Protein AF-A0A3N4KVC5-F1 (afdb_monomer_lite)

Sequence (143 aa):
MSNYPNRYSQHFRQPSASTSASGSPALVARINEKKQELENLMALRDLSAGLAKQMEELEGKLATLTDGTEAVAAVLSNWHNVLRAIAMASSKIPQPKEEAEEDNPFAPKPKQEKQEEHDGLRRDENGVLMPQTLVRIPVLPQK

pLDDT: mean 75.19, std 19.87, range [37.75, 97.44]

Radius of gyration: 45.1 Å; chains: 1; bounding box: 93×38×112 Å

Secondary structure (DSSP, 8-state):
------------------------HHHHHHHHHHHHHHHHHHHHHHHHHHHHHHHHHHHHHHHHHHHHHHHHHHHHHHHHHHHHHHHHHHTT-PPP--------TTS---------------B-TTSPBPPP-----PPPPP-

Organism: NCBI:txid1392247

Foldseek 3Di:
DDDDPDPPDDPDPDDDDDDDDDPDVVVVVVVVVVVVVVVVVVVVVVVVVVVVVVVVVVVVVVVVVVVVVVVVVVVVVVVVVVVVVVVVVVVPPDDPPPPPDDPDPPDDDPDPDPPPPPPVFDADPVRHGDDDPDDDDDDDDDD

InterPro domains:
  IPR013963 DASH complex subunit Dad2 [PF08654] (29-139)
  IPR013963 DASH complex subunit Dad2 [PTHR28036] (23-139)

Structure (mmCIF, N/CA/C/O backbone):
data_AF-A0A3N4KVC5-F1
#
_entry.id   AF-A0A3N4KVC5-F1
#
loop_
_atom_site.group_PDB
_atom_site.id
_atom_site.type_symbol
_atom_site.label_atom_id
_atom_site.label_alt_id
_atom_site.label_comp_id
_atom_site.label_asym_id
_atom_site.label_entity_id
_atom_site.label_seq_id
_atom_site.pdbx_PDB_ins_code
_atom_site.Cartn_x
_atom_site.Cartn_y
_atom_site.Cartn_z
_atom_site.occupancy
_atom_site.B_iso_or_equiv
_atom_site.auth_seq_id
_atom_site.auth_comp_id
_atom_site.auth_asym_id
_atom_site.auth_atom_id
_atom_site.pdbx_PDB_model_num
ATOM 1 N N . MET A 1 1 ? -5.505 -22.088 46.335 1.00 37.75 1 MET A N 1
ATOM 2 C CA . MET A 1 1 ? -6.443 -22.623 45.324 1.00 37.75 1 MET A CA 1
ATOM 3 C C . MET A 1 1 ? -7.579 -21.622 45.204 1.00 37.75 1 MET A C 1
ATOM 5 O O . MET A 1 1 ? -8.391 -21.526 46.114 1.00 37.75 1 MET A O 1
ATOM 9 N N . SER A 1 2 ? -7.530 -20.770 44.180 1.00 45.28 2 SER A N 1
ATOM 10 C CA . SER A 1 2 ? -8.444 -19.635 44.018 1.00 45.28 2 SER A CA 1
ATOM 11 C C . SER A 1 2 ? -9.797 -20.118 43.507 1.00 45.28 2 SER A C 1
ATOM 13 O O . SER A 1 2 ? -9.886 -20.707 42.433 1.00 45.28 2 SER A O 1
ATOM 15 N N . ASN A 1 3 ? -10.837 -19.889 44.302 1.00 45.50 3 ASN A N 1
ATOM 16 C CA . ASN A 1 3 ? -12.197 -20.318 44.016 1.00 45.50 3 ASN A CA 1
ATOM 17 C C . ASN A 1 3 ? -12.940 -19.167 43.319 1.00 45.50 3 ASN A C 1
ATOM 19 O O . ASN A 1 3 ? -13.341 -18.205 43.972 1.00 45.50 3 ASN A O 1
ATOM 23 N N . TYR A 1 4 ? -13.092 -19.238 41.996 1.00 43.22 4 TYR A N 1
ATOM 24 C CA . TYR A 1 4 ? -13.910 -18.286 41.242 1.00 43.22 4 TYR A CA 1
ATOM 25 C C . TYR A 1 4 ? -15.394 -18.650 41.411 1.00 43.22 4 TYR A C 1
ATOM 27 O O . TYR A 1 4 ? -15.778 -19.770 41.064 1.00 43.22 4 TYR A O 1
ATOM 35 N N . PRO A 1 5 ? -16.262 -17.755 41.919 1.00 61.50 5 PRO A N 1
ATOM 36 C CA . PRO A 1 5 ? -17.689 -18.023 41.930 1.00 61.50 5 PRO A CA 1
ATOM 37 C C . PRO A 1 5 ? -18.239 -17.901 40.505 1.00 61.50 5 PRO A C 1
ATOM 39 O O . PRO A 1 5 ? -18.345 -16.814 39.939 1.00 61.50 5 PRO A O 1
ATOM 42 N N . ASN A 1 6 ? -18.598 -19.050 39.940 1.00 53.97 6 ASN A N 1
ATOM 43 C CA . ASN A 1 6 ? -19.319 -19.194 38.684 1.00 53.97 6 ASN A CA 1
ATOM 44 C C . ASN A 1 6 ? -20.712 -18.544 38.810 1.00 53.97 6 ASN A C 1
ATOM 46 O O . ASN A 1 6 ? -21.651 -19.162 39.311 1.00 53.97 6 ASN A O 1
ATOM 50 N N . ARG A 1 7 ? -20.858 -17.274 38.408 1.00 58.50 7 ARG A N 1
ATOM 51 C CA . ARG A 1 7 ? -22.163 -16.595 38.339 1.00 58.50 7 ARG A CA 1
ATOM 52 C C . ARG A 1 7 ? -22.797 -16.823 36.970 1.00 58.50 7 ARG A C 1
ATOM 54 O O . ARG A 1 7 ? -22.874 -15.913 36.149 1.00 58.50 7 ARG A O 1
ATOM 61 N N . TYR A 1 8 ? -23.302 -18.032 36.752 1.00 49.25 8 TYR A N 1
ATOM 62 C CA . TYR A 1 8 ? -24.351 -18.224 35.756 1.00 49.25 8 TYR A CA 1
ATOM 63 C C . TYR A 1 8 ? -25.588 -17.441 36.214 1.00 49.25 8 TYR A C 1
ATOM 65 O O . TYR A 1 8 ? -26.193 -17.736 37.245 1.00 49.25 8 TYR A O 1
ATOM 73 N N . SER A 1 9 ? -25.910 -16.390 35.464 1.00 59.19 9 SER A N 1
ATOM 74 C CA . SER A 1 9 ? -27.071 -15.530 35.669 1.00 59.19 9 SER A CA 1
ATOM 75 C C . SER A 1 9 ? -28.351 -16.307 35.355 1.00 59.19 9 SER A C 1
ATOM 77 O O . SER A 1 9 ? -28.807 -16.350 34.213 1.00 59.19 9 SER A O 1
ATOM 79 N N . GLN A 1 10 ? -28.919 -16.951 36.376 1.00 48.72 10 GLN A N 1
ATOM 80 C CA . GLN A 1 10 ? -30.284 -17.460 36.335 1.00 48.72 10 GLN A CA 1
ATOM 81 C C . GLN A 1 10 ? -31.237 -16.310 36.660 1.00 48.72 10 GLN A C 1
ATOM 83 O O . GLN A 1 10 ? -31.357 -15.842 37.792 1.00 48.72 10 GLN A O 1
ATOM 88 N N . HIS A 1 11 ? -31.884 -15.837 35.610 1.00 53.47 11 HIS A N 1
ATOM 89 C CA . HIS A 1 11 ? -32.951 -14.850 35.569 1.00 53.47 11 HIS A CA 1
ATOM 90 C C . HIS A 1 11 ? -34.200 -15.393 36.281 1.00 53.47 11 HIS A C 1
ATOM 92 O O . HIS A 1 11 ? -35.176 -15.795 35.655 1.00 53.47 11 HIS A O 1
ATOM 98 N N . PHE A 1 12 ? -34.189 -15.386 37.614 1.00 55.66 12 PHE A N 1
ATOM 99 C CA . PHE A 1 12 ? -35.413 -15.523 38.394 1.00 55.66 12 PHE A CA 1
ATOM 100 C C . PHE A 1 12 ? -36.114 -14.168 38.473 1.00 55.66 12 PHE A C 1
ATOM 102 O O . PHE A 1 12 ? -35.712 -13.253 39.191 1.00 55.66 12 PHE A O 1
ATOM 109 N N . ARG A 1 13 ? -37.186 -14.064 37.688 1.00 59.34 13 ARG A N 1
ATOM 110 C CA . ARG A 1 13 ? -38.219 -13.032 37.746 1.00 59.34 13 ARG A CA 1
ATOM 111 C C . ARG A 1 13 ? -38.805 -13.001 39.165 1.00 59.34 13 ARG A C 1
ATOM 113 O O . ARG A 1 13 ? -39.672 -13.806 39.489 1.00 59.34 13 ARG A O 1
ATOM 120 N N . GLN A 1 14 ? -38.308 -12.113 40.026 1.00 54.50 14 GLN A N 1
ATOM 121 C CA . GLN A 1 14 ? -38.912 -11.860 41.336 1.00 54.50 14 GLN A CA 1
ATOM 122 C C . GLN A 1 14 ? -40.227 -11.077 41.164 1.00 54.50 14 GLN A C 1
ATOM 124 O O . GLN A 1 14 ? -40.260 -10.127 40.376 1.00 54.50 14 GLN A O 1
ATOM 129 N N . PRO A 1 15 ? -41.311 -11.453 41.869 1.00 53.66 15 PRO A N 1
ATOM 130 C CA . PRO A 1 15 ? -42.559 -10.709 41.847 1.00 53.66 15 PRO A CA 1
ATOM 131 C C . PRO A 1 15 ? -42.423 -9.429 42.676 1.00 53.66 15 PRO A C 1
ATOM 133 O O . PRO A 1 15 ? -41.733 -9.389 43.694 1.00 53.66 15 PRO A O 1
ATOM 136 N N . SER A 1 16 ? -43.089 -8.382 42.202 1.00 61.00 16 SER A N 1
ATOM 137 C CA . SER A 1 16 ? -43.107 -7.034 42.756 1.00 61.00 16 SER A CA 1
ATOM 138 C C . SER A 1 16 ? -43.446 -7.015 44.250 1.00 61.00 16 SER A C 1
ATOM 140 O O . SER A 1 16 ? -44.603 -7.174 44.630 1.00 61.00 16 SER A O 1
ATOM 142 N N . ALA A 1 17 ? -42.445 -6.753 45.089 1.00 51.31 17 ALA A N 1
ATOM 143 C CA . ALA A 1 17 ? -42.648 -6.203 46.421 1.00 51.31 17 ALA A CA 1
ATOM 144 C C . ALA A 1 17 ? -42.342 -4.706 46.345 1.00 51.31 17 ALA A C 1
ATOM 146 O O . ALA A 1 17 ? -41.205 -4.282 46.148 1.00 51.31 17 ALA A O 1
ATOM 147 N N . SER A 1 18 ? -43.402 -3.913 46.442 1.00 56.72 18 SER A N 1
ATOM 148 C CA . SER A 1 18 ? -43.360 -2.473 46.628 1.00 56.72 18 SER A CA 1
ATOM 149 C C . SER A 1 18 ? -42.667 -2.138 47.950 1.00 56.72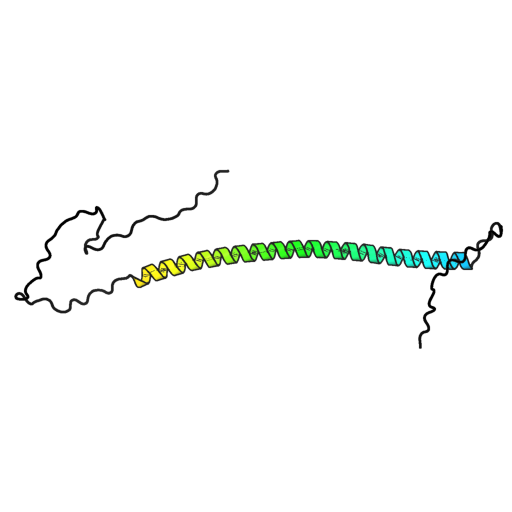 18 SER A C 1
ATOM 151 O O . SER A 1 18 ? -43.281 -2.216 49.013 1.00 56.72 18 SER A O 1
ATOM 153 N N . THR A 1 19 ? -41.404 -1.730 47.887 1.00 52.28 19 THR A N 1
ATOM 154 C CA . THR A 1 19 ? -40.737 -0.996 48.965 1.00 52.28 19 THR A CA 1
ATOM 155 C C . THR A 1 19 ? -40.136 0.277 48.394 1.00 52.28 19 THR A C 1
ATOM 157 O O . THR A 1 19 ? -39.104 0.305 47.728 1.00 52.28 19 THR A O 1
ATOM 160 N N . SER A 1 20 ? -40.860 1.358 48.646 1.00 47.12 20 SER A N 1
ATOM 161 C CA . SER A 1 20 ? -40.424 2.734 48.496 1.00 47.12 20 SER A CA 1
ATOM 162 C C . SER A 1 20 ? -39.118 2.985 49.255 1.00 47.12 20 SER A C 1
ATOM 164 O O . SER A 1 20 ? -39.057 2.820 50.469 1.00 47.12 20 SER A O 1
ATOM 166 N N . ALA A 1 21 ? -38.111 3.431 48.505 1.00 53.62 21 ALA A N 1
ATOM 167 C CA . ALA A 1 21 ? -37.087 4.390 48.912 1.00 53.62 21 ALA A CA 1
ATOM 168 C C . ALA A 1 21 ? -36.414 4.181 50.286 1.00 53.62 21 ALA A C 1
ATOM 170 O O . ALA A 1 21 ? -36.632 4.931 51.232 1.00 53.62 21 ALA A O 1
ATOM 171 N N . SER A 1 22 ? -35.448 3.268 50.341 1.00 51.78 22 SER A N 1
ATOM 172 C CA . SER A 1 22 ? -34.179 3.560 51.014 1.00 51.78 22 SER A CA 1
ATOM 173 C C . SER A 1 22 ? -33.071 2.852 50.231 1.00 51.78 22 SER A C 1
ATOM 175 O O . SER A 1 22 ? -33.157 1.656 49.942 1.00 51.78 22 SER A O 1
ATOM 177 N N . GLY A 1 23 ? -32.101 3.621 49.730 1.00 61.47 23 GLY A N 1
ATOM 178 C CA . GLY A 1 23 ? -31.054 3.112 48.846 1.00 61.47 23 GLY A CA 1
ATOM 179 C C . GLY A 1 23 ? -30.280 2.000 49.541 1.00 61.47 23 GLY A C 1
ATOM 180 O O . GLY A 1 23 ? -29.536 2.251 50.484 1.00 61.47 23 GLY A O 1
ATOM 181 N N . SER A 1 24 ? -30.476 0.758 49.102 1.00 71.56 24 SER A N 1
ATOM 182 C CA . SER A 1 24 ? -29.858 -0.393 49.749 1.00 71.56 24 SER A CA 1
ATOM 183 C C . SER A 1 24 ? -28.338 -0.313 49.536 1.00 71.56 24 SER A C 1
ATOM 185 O O . SER A 1 24 ? -27.907 -0.197 48.385 1.00 71.56 24 SER A O 1
ATOM 187 N N . PRO A 1 25 ? -27.497 -0.422 50.580 1.00 80.12 25 PRO A N 1
ATOM 188 C CA . PRO A 1 25 ? -26.036 -0.332 50.444 1.00 80.12 25 PRO A CA 1
ATOM 189 C C . PRO A 1 25 ? -25.464 -1.369 49.458 1.00 80.12 25 PRO A C 1
ATOM 191 O O . PRO A 1 25 ? -24.478 -1.110 48.773 1.00 80.12 25 PRO A O 1
ATOM 194 N N . ALA A 1 26 ? -26.144 -2.509 49.295 1.00 83.12 26 ALA A N 1
ATOM 195 C 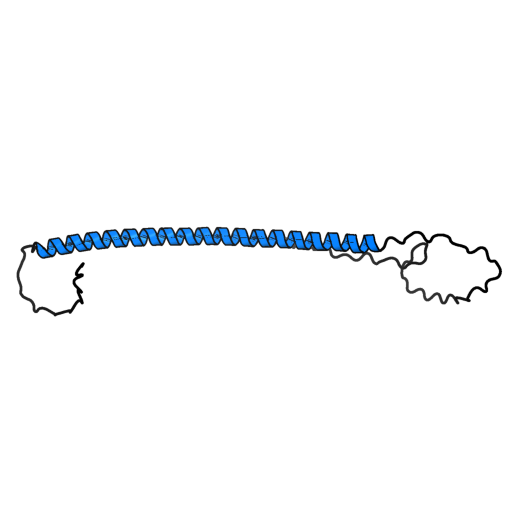CA . ALA A 1 26 ? -25.820 -3.521 48.290 1.00 83.12 26 ALA A CA 1
ATOM 196 C C . ALA A 1 26 ? -26.016 -3.045 46.834 1.00 83.12 26 ALA A C 1
ATOM 198 O O . ALA A 1 26 ? -25.272 -3.463 45.948 1.00 83.12 26 ALA A O 1
ATOM 199 N N . LEU A 1 27 ? -26.999 -2.178 46.564 1.00 85.62 27 LEU A N 1
ATOM 200 C CA . LEU A 1 27 ? -27.216 -1.604 45.231 1.00 85.62 27 LEU A CA 1
ATOM 201 C C . LEU A 1 27 ? -26.154 -0.548 44.914 1.00 85.62 27 LEU A C 1
ATOM 203 O O . LEU A 1 27 ? -25.645 -0.519 43.798 1.00 85.62 27 LEU A O 1
ATOM 207 N N . VAL A 1 28 ? -25.764 0.259 45.904 1.00 87.56 28 VAL A N 1
ATOM 208 C CA . VAL A 1 28 ? -24.681 1.246 45.764 1.00 87.56 28 VAL A CA 1
ATOM 209 C C . VAL A 1 28 ? -23.344 0.559 45.464 1.00 87.56 28 VAL A C 1
ATOM 211 O O . VAL A 1 28 ? -22.628 0.991 44.563 1.00 87.56 28 VAL A O 1
ATOM 214 N N . ALA A 1 29 ? -23.040 -0.554 46.140 1.00 85.94 29 ALA A N 1
ATOM 215 C CA . ALA A 1 29 ? -21.844 -1.349 45.858 1.00 85.94 29 ALA A CA 1
ATOM 216 C C . ALA A 1 29 ? -21.825 -1.885 44.413 1.00 85.94 29 ALA A C 1
ATOM 218 O O . ALA A 1 29 ? -20.824 -1.729 43.717 1.00 85.94 29 ALA A O 1
ATOM 219 N N . ARG A 1 30 ? -22.950 -2.433 43.928 1.00 89.38 30 ARG A N 1
ATOM 220 C CA . ARG A 1 30 ? -23.079 -2.901 42.533 1.00 89.38 30 ARG A CA 1
ATOM 221 C C . ARG A 1 30 ? -22.957 -1.766 41.519 1.00 89.38 30 ARG A C 1
ATOM 223 O O . ARG A 1 30 ? -22.373 -1.961 40.461 1.00 89.38 30 ARG A O 1
ATOM 230 N N . ILE A 1 31 ? -23.501 -0.585 41.818 1.00 90.19 31 ILE A N 1
ATOM 231 C CA . ILE A 1 31 ? -23.360 0.591 40.948 1.00 90.19 31 ILE A CA 1
ATOM 232 C C . ILE A 1 31 ? -21.886 0.993 40.833 1.00 90.19 31 ILE A C 1
ATOM 234 O O . ILE A 1 31 ? -21.427 1.278 39.731 1.00 90.19 31 ILE A O 1
ATOM 238 N N . ASN A 1 32 ? -21.141 1.000 41.939 1.00 89.69 32 ASN A N 1
ATOM 239 C CA . ASN A 1 32 ? -19.716 1.330 41.915 1.00 89.69 32 ASN A CA 1
ATOM 240 C C . ASN A 1 32 ? -18.897 0.285 41.143 1.00 89.69 32 ASN A C 1
ATOM 242 O O . ASN A 1 32 ? -18.075 0.664 40.315 1.00 89.69 32 ASN A O 1
ATOM 246 N N . GLU A 1 33 ? -19.182 -1.005 41.332 1.00 89.94 33 GLU A N 1
ATOM 247 C CA . GLU A 1 33 ? -18.570 -2.089 40.551 1.00 89.94 33 GLU A CA 1
ATOM 248 C C . GLU A 1 33 ? -18.838 -1.912 39.046 1.00 89.94 33 GLU A C 1
ATOM 250 O O . GLU A 1 33 ? -17.911 -1.933 38.240 1.00 89.94 33 GLU A O 1
ATOM 255 N N . LYS A 1 34 ? -20.088 -1.624 38.655 1.00 94.12 34 LYS A N 1
ATOM 256 C CA . LYS A 1 34 ? -20.445 -1.384 37.247 1.00 94.12 34 LYS A CA 1
ATOM 257 C C . LYS A 1 34 ? -19.824 -0.127 36.653 1.00 94.12 34 LYS A C 1
ATOM 259 O O . LYS A 1 34 ? -19.484 -0.137 35.475 1.00 94.12 34 LYS A O 1
ATOM 264 N N . LYS A 1 35 ? -19.642 0.937 37.435 1.00 92.94 35 LYS A N 1
ATOM 265 C CA . LYS A 1 35 ? -18.904 2.126 36.981 1.00 92.94 35 LYS A CA 1
ATOM 266 C C . LYS A 1 35 ? -17.445 1.794 36.685 1.00 92.94 35 LYS A C 1
ATOM 268 O O . LYS A 1 35 ? -16.936 2.221 35.656 1.00 92.94 35 LYS A O 1
ATOM 273 N N . GLN A 1 36 ? -16.814 0.997 37.542 1.00 93.62 36 GLN A N 1
ATOM 274 C CA . GLN A 1 36 ? -15.432 0.571 37.352 1.00 93.62 36 GLN A CA 1
ATOM 275 C C . GLN A 1 36 ? -15.281 -0.376 36.151 1.00 93.62 36 GLN A C 1
ATOM 277 O O . GLN A 1 36 ? -14.354 -0.234 35.360 1.00 93.62 36 GLN A O 1
ATOM 282 N N . GLU A 1 37 ? -16.218 -1.311 35.958 1.00 93.44 37 GLU A N 1
ATOM 283 C CA . GLU A 1 37 ? -16.263 -2.135 34.742 1.00 93.44 37 GLU A CA 1
ATOM 284 C C . GLU A 1 37 ? -16.399 -1.274 33.478 1.00 93.44 37 GLU A C 1
ATOM 286 O O . GLU A 1 37 ? -15.715 -1.521 32.488 1.00 93.44 37 GLU A O 1
ATOM 291 N N . LEU A 1 38 ? -17.264 -0.256 33.508 1.00 94.81 38 LEU A N 1
ATOM 292 C CA . LEU A 1 38 ? -17.485 0.636 32.372 1.00 94.81 38 LEU A CA 1
ATOM 293 C C . LEU A 1 38 ? -16.217 1.428 32.036 1.00 94.81 38 LEU A C 1
ATOM 295 O O . LEU A 1 38 ? -15.833 1.481 30.871 1.00 94.81 38 LEU A O 1
ATOM 299 N N . GLU A 1 39 ? -15.538 1.983 33.038 1.00 94.94 39 GLU A N 1
ATOM 300 C CA . GLU A 1 39 ? -14.261 2.680 32.854 1.00 94.94 39 GLU A CA 1
ATOM 301 C C . GLU A 1 39 ? -13.213 1.775 32.189 1.00 94.94 39 GLU A C 1
ATOM 303 O O . GLU A 1 39 ? -12.582 2.164 31.204 1.00 94.94 39 GLU A O 1
ATOM 308 N N . ASN A 1 40 ? -13.105 0.523 32.643 1.00 93.12 40 ASN A N 1
ATOM 309 C CA . ASN A 1 40 ? -12.213 -0.459 32.029 1.00 93.12 40 ASN A CA 1
ATOM 310 C C . ASN A 1 40 ? -12.590 -0.751 30.565 1.00 93.12 40 ASN A C 1
ATOM 312 O O . ASN A 1 40 ? -11.713 -0.874 29.709 1.00 93.12 40 ASN A O 1
ATOM 316 N N . LEU A 1 41 ? -13.888 -0.848 30.254 1.00 95.88 41 LEU A N 1
ATOM 317 C CA . LEU A 1 41 ? -14.365 -1.055 28.882 1.00 95.88 41 LEU A CA 1
ATOM 318 C C . LEU A 1 41 ? -14.096 0.157 27.984 1.00 95.88 41 LEU A C 1
ATOM 320 O O . LEU A 1 41 ? -13.748 -0.022 26.818 1.00 95.88 41 LEU A O 1
ATOM 324 N N . MET A 1 42 ? -14.215 1.377 28.510 1.00 95.19 42 MET A N 1
ATOM 325 C CA . MET A 1 42 ? -13.849 2.594 27.782 1.00 95.19 42 MET A CA 1
ATOM 326 C C . MET A 1 42 ? -12.355 2.610 27.460 1.00 95.19 42 MET A C 1
ATOM 328 O O . MET A 1 42 ? -11.994 2.807 26.303 1.00 95.19 42 MET A O 1
ATOM 332 N N . ALA A 1 43 ? -11.500 2.301 28.438 1.00 94.56 43 ALA A N 1
ATOM 333 C CA . ALA A 1 43 ? -10.058 2.210 28.223 1.00 94.56 43 ALA A CA 1
ATOM 334 C C . ALA A 1 43 ? -9.698 1.157 27.159 1.00 94.56 43 ALA A C 1
ATOM 336 O O . ALA A 1 43 ? -8.888 1.421 26.271 1.00 94.56 43 ALA A O 1
ATOM 337 N N . LEU A 1 44 ? -10.338 -0.017 27.195 1.00 95.25 44 LEU A N 1
ATOM 338 C CA . LEU A 1 44 ? -10.154 -1.056 26.176 1.00 95.25 44 LEU A CA 1
ATOM 339 C C . LEU A 1 44 ? -10.622 -0.607 24.790 1.00 95.25 44 LEU A C 1
ATOM 341 O O . LEU A 1 44 ? -9.951 -0.891 23.796 1.00 95.25 44 LEU A O 1
ATOM 345 N N . ARG A 1 45 ? -11.756 0.094 24.706 1.00 95.19 45 ARG A N 1
ATOM 346 C CA . ARG A 1 45 ? -12.276 0.641 23.449 1.00 95.19 45 ARG A CA 1
ATOM 347 C C . ARG A 1 45 ? -11.324 1.679 22.868 1.00 95.19 45 ARG A C 1
ATOM 349 O O . ARG A 1 45 ? -11.051 1.633 21.672 1.00 95.19 45 ARG A O 1
ATOM 356 N N . ASP A 1 46 ? -10.805 2.581 23.692 1.00 96.00 46 ASP A N 1
ATOM 357 C CA . ASP A 1 46 ? -9.887 3.627 23.246 1.00 96.00 46 ASP A CA 1
ATOM 358 C C . ASP A 1 46 ? -8.532 3.037 22.833 1.00 96.00 46 ASP A C 1
ATOM 360 O O . ASP A 1 46 ? -7.979 3.424 21.803 1.00 96.00 46 ASP A O 1
ATOM 364 N N . LEU A 1 47 ? -8.042 2.022 23.552 1.00 95.06 47 LEU A N 1
ATOM 365 C CA . LEU A 1 47 ? -6.844 1.275 23.163 1.00 95.06 47 LEU A CA 1
ATOM 366 C C . LEU A 1 47 ? -7.050 0.517 21.846 1.00 95.06 47 LEU A C 1
ATOM 368 O O . LEU A 1 47 ? -6.179 0.547 20.981 1.00 95.06 47 LEU A O 1
ATOM 372 N N . SER A 1 48 ? -8.214 -0.110 21.656 1.00 94.81 48 SER A N 1
ATOM 373 C CA . SER A 1 48 ? -8.562 -0.799 20.404 1.00 94.81 48 SER A CA 1
ATOM 374 C C . SER A 1 48 ? -8.670 0.180 19.232 1.00 94.81 48 SER A C 1
ATOM 376 O O . SER A 1 48 ? -8.216 -0.127 18.133 1.00 94.81 48 SER A O 1
ATOM 378 N N . ALA A 1 49 ? -9.211 1.381 19.464 1.00 95.25 49 ALA A N 1
ATOM 379 C CA . ALA A 1 49 ? -9.230 2.451 18.470 1.00 95.25 49 ALA A CA 1
ATOM 380 C C . ALA A 1 49 ? -7.809 2.942 18.133 1.00 95.25 49 ALA A C 1
ATOM 382 O O . ALA A 1 49 ? -7.492 3.164 16.964 1.00 95.25 49 ALA A O 1
ATOM 383 N N . GLY A 1 50 ? -6.935 3.057 19.137 1.00 95.25 50 GLY A N 1
ATOM 384 C CA . GLY A 1 50 ? -5.517 3.361 18.942 1.00 95.25 50 GLY A CA 1
ATOM 385 C C . GLY A 1 50 ? -4.799 2.298 18.108 1.00 95.25 50 GLY A C 1
ATOM 386 O O . GLY A 1 50 ? -4.092 2.637 17.162 1.00 95.25 50 GLY A O 1
ATOM 387 N N . LEU A 1 51 ? -5.035 1.018 18.401 1.00 95.19 51 LEU A N 1
ATOM 388 C CA . LEU A 1 51 ? -4.470 -0.101 17.647 1.00 95.19 51 LEU A CA 1
ATOM 389 C C . LEU A 1 51 ? -4.959 -0.119 16.195 1.00 95.19 51 LEU A C 1
ATOM 391 O O . LEU A 1 51 ? -4.155 -0.310 15.287 1.00 95.19 51 LEU A O 1
ATOM 395 N N . ALA A 1 52 ? -6.247 0.139 15.958 1.00 96.06 52 ALA A N 1
ATOM 396 C CA . ALA A 1 52 ? -6.786 0.242 14.603 1.00 96.06 52 ALA A CA 1
ATOM 397 C C . ALA A 1 52 ? -6.087 1.350 13.797 1.00 96.06 52 ALA A C 1
ATOM 399 O O . ALA A 1 52 ? -5.681 1.122 12.660 1.00 96.06 52 ALA A O 1
ATOM 400 N N . LYS A 1 53 ? -5.846 2.514 14.413 1.00 95.44 53 LYS A N 1
ATOM 401 C CA . LYS A 1 53 ? -5.088 3.606 13.785 1.00 95.44 53 LYS A CA 1
ATOM 402 C C . LYS A 1 53 ? -3.643 3.206 13.464 1.00 95.44 53 LYS A C 1
ATOM 404 O O . LYS A 1 53 ? -3.114 3.580 12.423 1.00 95.44 53 LYS A O 1
ATOM 409 N N . GLN A 1 54 ? -2.996 2.438 14.340 1.00 95.62 54 GLN A N 1
ATOM 410 C CA . GLN A 1 54 ? -1.651 1.920 14.075 1.00 95.62 54 GLN A CA 1
ATOM 411 C C . GLN A 1 54 ? -1.638 0.902 12.928 1.00 95.62 54 GLN A C 1
ATOM 413 O O . GLN A 1 54 ? -0.677 0.872 12.163 1.00 95.62 54 GLN A O 1
ATOM 418 N N . MET A 1 55 ? -2.688 0.088 12.784 1.00 96.06 55 MET A N 1
ATOM 419 C CA . MET A 1 55 ? -2.825 -0.825 11.646 1.00 96.06 55 MET A CA 1
ATOM 420 C C . MET A 1 55 ? -2.988 -0.068 10.323 1.00 96.06 55 MET A C 1
ATOM 422 O O . MET A 1 55 ? -2.336 -0.436 9.352 1.00 96.06 55 MET A O 1
ATOM 426 N N . GLU A 1 56 ? -3.762 1.018 10.301 1.00 94.56 56 GLU A N 1
ATOM 427 C CA . GLU A 1 56 ? -3.892 1.900 9.129 1.00 94.56 56 GLU A CA 1
ATOM 428 C C . GLU A 1 56 ? -2.550 2.566 8.764 1.00 94.56 56 GLU A C 1
ATOM 430 O O . GLU A 1 56 ? -2.144 2.601 7.603 1.00 94.56 56 GLU A O 1
ATOM 435 N N . GLU A 1 57 ? -1.791 3.037 9.759 1.00 95.69 57 GLU A N 1
ATOM 436 C CA . GLU A 1 57 ? -0.455 3.594 9.515 1.00 95.69 57 GLU A CA 1
ATOM 437 C C . GLU A 1 57 ? 0.522 2.537 8.967 1.00 95.69 57 GLU A C 1
ATOM 439 O O . GLU A 1 57 ? 1.333 2.825 8.081 1.00 95.69 57 GLU A O 1
ATOM 444 N N . LEU A 1 58 ? 0.459 1.305 9.482 1.00 95.12 58 LEU A N 1
ATOM 445 C CA . LEU A 1 58 ? 1.260 0.188 8.980 1.00 95.12 58 LEU A CA 1
ATOM 446 C C . LEU A 1 58 ? 0.883 -0.186 7.546 1.00 95.12 58 LEU A C 1
ATOM 448 O O . LEU A 1 58 ? 1.779 -0.464 6.753 1.00 95.12 58 LEU A O 1
ATOM 452 N N . GLU A 1 59 ? -0.400 -0.149 7.195 1.00 94.12 59 GLU A N 1
ATOM 453 C CA . GLU A 1 59 ? -0.869 -0.362 5.824 1.00 94.12 59 GLU A CA 1
ATOM 454 C C . GLU A 1 59 ? -0.245 0.657 4.862 1.00 94.12 59 GLU A C 1
ATOM 456 O O . GLU A 1 59 ? 0.349 0.267 3.858 1.00 94.12 59 GLU A O 1
ATOM 461 N N . GLY A 1 60 ? -0.263 1.949 5.209 1.00 93.75 60 GLY A N 1
ATOM 462 C CA . GLY A 1 60 ? 0.379 2.988 4.396 1.00 93.75 60 GLY A CA 1
ATOM 463 C C . GLY A 1 60 ? 1.888 2.768 4.219 1.00 93.75 60 GLY A C 1
ATOM 464 O O . GLY A 1 60 ? 2.438 2.949 3.127 1.00 93.75 60 GLY A O 1
ATOM 465 N N . LYS A 1 61 ? 2.575 2.317 5.275 1.00 94.62 61 LYS A N 1
ATOM 466 C CA . LYS A 1 61 ? 4.002 1.958 5.205 1.00 94.62 61 LYS A CA 1
ATOM 467 C C . LYS A 1 61 ? 4.250 0.738 4.316 1.00 94.62 61 LYS A C 1
ATOM 469 O O . LYS A 1 61 ? 5.224 0.736 3.566 1.00 94.62 61 LYS A O 1
A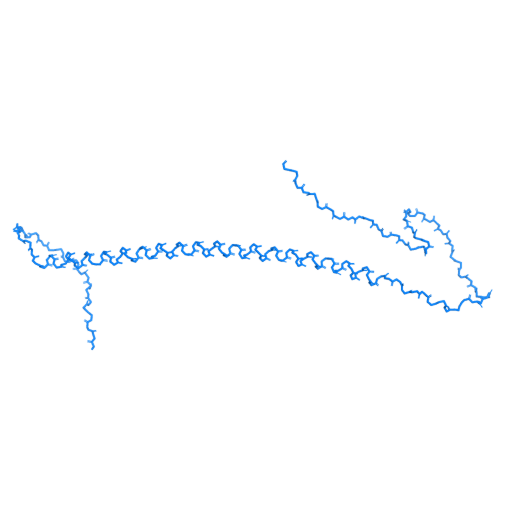TOM 474 N N . LEU A 1 62 ? 3.385 -0.275 4.367 1.00 94.94 62 LEU A N 1
ATOM 475 C CA . LEU A 1 62 ? 3.469 -1.452 3.498 1.00 94.94 62 LEU A CA 1
ATOM 476 C C . LEU A 1 62 ? 3.202 -1.096 2.034 1.00 94.94 62 LEU A C 1
ATOM 478 O O . LEU A 1 62 ? 3.927 -1.579 1.166 1.00 94.94 62 LEU A O 1
ATOM 482 N N . ALA A 1 63 ? 2.237 -0.218 1.757 1.00 94.31 63 ALA A N 1
ATOM 483 C CA . ALA A 1 63 ? 1.996 0.298 0.411 1.00 94.31 63 ALA A CA 1
ATOM 484 C C . ALA A 1 63 ? 3.247 1.002 -0.135 1.00 94.31 63 ALA A C 1
ATOM 486 O O . ALA A 1 63 ? 3.759 0.630 -1.185 1.00 94.31 63 ALA A O 1
ATOM 487 N N . THR A 1 64 ? 3.833 1.910 0.652 1.00 92.81 64 THR A N 1
ATOM 488 C CA . THR A 1 64 ? 5.049 2.646 0.259 1.00 92.81 64 THR A CA 1
ATOM 489 C C . THR A 1 64 ? 6.235 1.709 0.006 1.00 92.81 64 THR A C 1
ATOM 491 O O . THR A 1 64 ? 7.014 1.913 -0.925 1.00 92.81 64 THR A O 1
ATOM 494 N N . LEU A 1 65 ? 6.391 0.669 0.832 1.00 94.56 65 LEU A N 1
ATOM 495 C CA . LEU A 1 65 ? 7.428 -0.343 0.635 1.00 94.56 65 LEU A CA 1
ATOM 496 C C . LEU A 1 65 ? 7.196 -1.132 -0.659 1.00 94.56 65 LEU A C 1
ATOM 498 O O . LEU A 1 65 ? 8.145 -1.371 -1.402 1.00 94.56 65 LEU A O 1
ATOM 502 N N . THR A 1 66 ? 5.947 -1.507 -0.935 1.00 94.56 66 THR A N 1
ATOM 503 C CA . THR A 1 66 ? 5.570 -2.250 -2.143 1.00 94.56 66 THR A CA 1
ATOM 504 C C . THR A 1 66 ? 5.859 -1.425 -3.399 1.00 94.56 66 THR A C 1
ATOM 506 O O . THR A 1 66 ? 6.581 -1.901 -4.278 1.00 94.56 66 THR A O 1
ATOM 509 N N . ASP A 1 67 ? 5.437 -0.160 -3.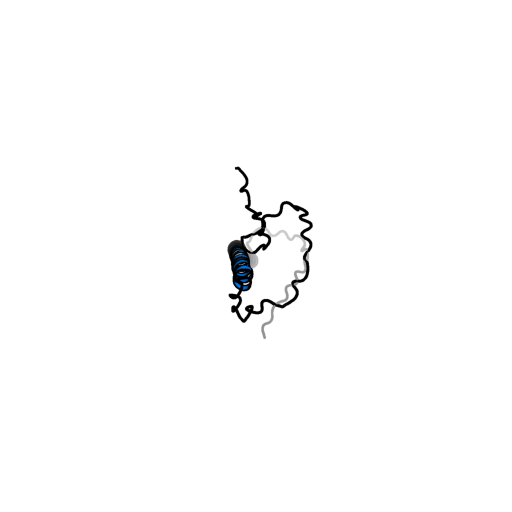431 1.00 93.50 67 ASP A N 1
ATOM 510 C CA . ASP A 1 67 ? 5.721 0.774 -4.530 1.00 93.50 67 ASP A CA 1
ATOM 511 C C . ASP A 1 67 ? 7.234 0.962 -4.737 1.00 93.50 67 ASP A C 1
ATOM 513 O O . ASP A 1 67 ? 7.744 0.952 -5.861 1.00 93.50 67 ASP A O 1
ATOM 517 N N . GLY A 1 68 ? 7.993 1.068 -3.640 1.00 93.06 68 GLY A N 1
ATOM 518 C CA . GLY A 1 68 ? 9.453 1.126 -3.685 1.00 93.06 68 GLY A CA 1
ATOM 519 C C . GLY A 1 68 ? 10.081 -0.131 -4.297 1.00 93.06 68 GLY A C 1
ATOM 520 O O . GLY A 1 68 ? 11.009 -0.026 -5.103 1.00 93.06 68 GLY A O 1
ATOM 521 N N . THR A 1 69 ? 9.571 -1.323 -3.968 1.00 93.25 69 THR A N 1
ATOM 522 C CA . THR A 1 69 ? 10.062 -2.576 -4.567 1.00 93.25 69 THR A CA 1
ATOM 523 C C . THR A 1 69 ? 9.729 -2.687 -6.055 1.00 93.25 69 THR A C 1
ATOM 525 O O . THR A 1 69 ? 10.568 -3.168 -6.819 1.00 93.25 69 THR A O 1
ATOM 528 N N . GLU A 1 70 ? 8.572 -2.185 -6.496 1.00 93.94 70 GLU A N 1
ATOM 529 C CA . GLU A 1 70 ? 8.218 -2.112 -7.918 1.00 93.94 70 GLU A CA 1
ATOM 530 C C . GLU A 1 70 ? 9.173 -1.186 -8.685 1.00 93.94 70 GLU A C 1
ATOM 532 O O . GLU A 1 70 ? 9.706 -1.570 -9.730 1.00 93.94 70 GLU A O 1
ATOM 537 N N . ALA A 1 71 ? 9.477 -0.007 -8.134 1.00 93.94 71 ALA A N 1
ATOM 538 C CA . ALA A 1 71 ? 10.432 0.920 -8.737 1.00 93.94 71 ALA A CA 1
ATOM 539 C C . ALA A 1 71 ? 11.827 0.287 -8.899 1.00 93.94 71 ALA A C 1
ATOM 541 O O . ALA A 1 71 ? 12.449 0.398 -9.959 1.00 93.94 71 ALA A O 1
ATOM 542 N N . VAL A 1 72 ? 12.310 -0.434 -7.881 1.00 95.00 72 VAL A N 1
ATOM 543 C CA . VAL A 1 72 ? 13.590 -1.159 -7.959 1.00 95.00 72 VAL A CA 1
ATOM 544 C C . VAL A 1 72 ? 13.534 -2.277 -9.003 1.00 95.00 72 VAL A C 1
ATOM 546 O O . VAL A 1 72 ? 14.480 -2.430 -9.779 1.00 95.00 72 VAL A O 1
ATOM 549 N N . ALA A 1 73 ? 12.434 -3.030 -9.083 1.00 95.19 73 ALA A N 1
ATOM 550 C CA . ALA A 1 73 ? 12.254 -4.064 -10.100 1.00 95.19 73 ALA A CA 1
ATOM 551 C C . ALA A 1 73 ? 12.275 -3.482 -11.527 1.00 95.19 73 ALA A C 1
ATOM 553 O O . ALA A 1 73 ? 12.904 -4.057 -12.420 1.00 95.19 73 ALA A O 1
ATOM 554 N N . ALA A 1 74 ? 11.661 -2.314 -11.739 1.00 94.00 74 ALA A N 1
ATOM 555 C CA . ALA A 1 74 ? 11.698 -1.604 -13.015 1.00 94.00 74 ALA A CA 1
ATOM 556 C C . ALA A 1 74 ? 13.127 -1.180 -13.395 1.00 94.00 74 ALA A C 1
ATOM 558 O O . ALA A 1 74 ? 13.550 -1.382 -14.538 1.00 94.00 74 ALA A O 1
ATOM 559 N N . VAL A 1 75 ? 13.901 -0.662 -12.434 1.00 96.75 75 VAL A N 1
ATOM 560 C CA . VAL A 1 75 ? 15.320 -0.333 -12.635 1.00 96.75 75 VAL A CA 1
ATOM 561 C C . VAL A 1 75 ? 16.113 -1.590 -12.993 1.00 96.75 75 VAL A C 1
ATOM 563 O O . VAL A 1 75 ? 16.789 -1.601 -14.017 1.00 96.75 75 VAL A O 1
ATOM 566 N N . LEU A 1 76 ? 15.995 -2.681 -12.230 1.00 96.44 76 LEU A N 1
ATOM 567 C CA . LEU A 1 76 ? 16.700 -3.935 -12.530 1.00 96.44 76 LEU A CA 1
ATOM 568 C C . LEU A 1 76 ? 16.352 -4.485 -13.921 1.00 96.44 76 LEU A C 1
ATOM 570 O O . LEU A 1 76 ? 17.245 -4.906 -14.655 1.00 96.44 76 LEU A O 1
ATOM 574 N N . SER A 1 77 ? 15.079 -4.425 -14.320 1.00 94.31 77 SER A N 1
ATOM 575 C CA . SER A 1 77 ? 14.634 -4.798 -15.668 1.00 94.31 77 SER A CA 1
ATOM 576 C C . SER A 1 77 ? 15.273 -3.918 -16.751 1.00 94.31 77 SER A C 1
ATOM 578 O O . SER A 1 77 ? 15.728 -4.418 -17.784 1.00 94.31 77 SER A O 1
ATOM 580 N N . ASN A 1 78 ? 15.381 -2.609 -16.503 1.00 94.75 78 ASN A N 1
ATOM 581 C CA . ASN A 1 78 ? 16.072 -1.689 -17.402 1.00 94.75 78 ASN A CA 1
ATOM 582 C C . ASN A 1 78 ? 17.565 -2.040 -17.544 1.00 94.75 78 ASN A C 1
ATOM 584 O O . ASN A 1 78 ? 18.037 -2.235 -18.665 1.00 94.75 78 ASN A O 1
ATOM 588 N N . TRP A 1 79 ? 18.283 -2.204 -16.430 1.00 97.44 79 TRP A N 1
ATOM 589 C CA . TRP A 1 79 ? 19.707 -2.557 -16.435 1.00 97.44 79 TRP A CA 1
ATOM 590 C C . TRP A 1 79 ? 19.971 -3.914 -17.088 1.00 97.44 79 TRP A C 1
ATOM 592 O O . TRP A 1 79 ? 20.934 -4.057 -17.839 1.00 97.44 79 TRP A O 1
ATOM 602 N N . HIS A 1 80 ? 19.090 -4.892 -16.881 1.00 96.38 80 HIS A N 1
ATOM 603 C CA . HIS A 1 80 ? 19.161 -6.188 -17.554 1.00 96.38 80 HIS A CA 1
ATOM 604 C C . HIS A 1 80 ? 19.097 -6.056 -19.082 1.00 96.38 80 HIS A C 1
ATOM 606 O O . HIS A 1 80 ? 19.863 -6.700 -19.802 1.00 96.38 80 HIS A O 1
ATOM 612 N N . ASN A 1 81 ? 18.224 -5.184 -19.597 1.00 93.88 81 ASN A N 1
ATOM 613 C CA . ASN A 1 81 ? 18.132 -4.914 -21.033 1.00 93.88 81 ASN A CA 1
ATOM 614 C C . ASN A 1 81 ? 19.387 -4.215 -21.572 1.00 93.88 81 ASN A C 1
ATOM 616 O O . ASN A 1 81 ? 19.881 -4.603 -22.632 1.00 93.88 81 ASN A O 1
ATOM 620 N N . VAL A 1 82 ? 19.926 -3.237 -20.836 1.00 95.75 82 VAL A N 1
ATOM 621 C CA . VAL A 1 82 ? 21.165 -2.529 -21.205 1.00 95.75 82 VAL A CA 1
ATOM 622 C C . VAL A 1 82 ? 22.348 -3.497 -21.257 1.00 95.75 82 VAL A C 1
ATOM 624 O O . VAL A 1 82 ? 23.037 -3.573 -22.274 1.00 95.75 82 VAL A O 1
ATOM 627 N N . LEU A 1 83 ? 22.555 -4.295 -20.206 1.00 96.00 83 LEU A N 1
ATOM 628 C CA . LEU A 1 83 ? 23.655 -5.259 -20.139 1.00 96.00 83 LEU A CA 1
ATOM 629 C C . LEU A 1 83 ? 23.542 -6.336 -21.223 1.00 96.00 83 LEU A C 1
ATOM 631 O O . LEU A 1 83 ? 24.542 -6.683 -21.849 1.00 96.00 83 LEU A O 1
ATOM 635 N N . ARG A 1 84 ? 22.329 -6.826 -21.512 1.00 92.31 84 ARG A N 1
ATOM 636 C CA . ARG A 1 84 ? 22.101 -7.765 -22.619 1.00 92.31 84 ARG A CA 1
ATOM 637 C C . ARG A 1 84 ? 22.442 -7.143 -23.974 1.00 92.31 84 ARG A C 1
ATOM 639 O O . ARG A 1 84 ? 23.078 -7.807 -24.790 1.00 92.31 84 ARG A O 1
ATOM 646 N N . ALA A 1 85 ? 22.029 -5.899 -24.221 1.00 90.31 85 ALA A N 1
ATOM 647 C CA . ALA A 1 85 ? 22.332 -5.200 -25.469 1.00 90.31 85 ALA A CA 1
ATOM 648 C C . ALA A 1 85 ? 23.848 -5.037 -25.659 1.00 90.31 85 ALA A C 1
ATOM 650 O O . ALA A 1 85 ? 24.367 -5.332 -26.735 1.00 90.31 85 ALA A O 1
ATOM 651 N N . ILE A 1 86 ? 24.565 -4.667 -24.593 1.00 90.19 86 ILE A N 1
ATOM 652 C CA . ILE A 1 86 ? 26.029 -4.572 -24.601 1.00 90.19 86 ILE A CA 1
ATOM 653 C C . ILE A 1 86 ? 26.660 -5.941 -24.867 1.00 90.19 86 ILE A C 1
ATOM 655 O O . ILE A 1 86 ? 27.541 -6.041 -25.713 1.00 90.19 86 ILE A O 1
ATOM 659 N N . ALA A 1 87 ? 26.201 -7.009 -24.210 1.00 89.56 87 ALA A N 1
ATOM 660 C CA . ALA A 1 87 ? 26.735 -8.354 -24.424 1.00 89.56 87 ALA A CA 1
ATOM 661 C C . ALA A 1 87 ? 26.524 -8.849 -25.869 1.00 89.56 87 ALA A C 1
ATOM 663 O O . ALA A 1 87 ? 27.433 -9.418 -26.479 1.00 89.56 87 ALA A O 1
ATOM 664 N N . MET A 1 88 ? 25.348 -8.596 -26.454 1.00 88.00 88 MET A N 1
ATOM 665 C CA . MET A 1 88 ? 25.058 -8.928 -27.855 1.00 88.00 88 MET A CA 1
ATOM 666 C C . MET A 1 88 ? 25.887 -8.103 -28.848 1.00 88.00 88 MET A C 1
ATOM 668 O O . MET A 1 88 ? 26.227 -8.615 -29.912 1.00 88.00 88 MET A O 1
ATOM 672 N N . ALA A 1 89 ? 26.227 -6.856 -28.513 1.00 84.12 89 ALA A N 1
ATOM 673 C CA . ALA A 1 89 ? 27.116 -6.026 -29.324 1.00 84.12 89 ALA A CA 1
ATOM 674 C C . ALA A 1 89 ? 28.591 -6.446 -29.178 1.00 84.12 89 ALA A C 1
ATOM 676 O O . ALA A 1 89 ? 29.301 -6.585 -30.169 1.00 84.12 89 ALA A O 1
ATOM 677 N N . SER A 1 90 ? 29.043 -6.709 -27.949 1.00 82.75 90 SER A N 1
ATOM 678 C CA . SER A 1 90 ? 30.431 -7.061 -27.627 1.00 82.75 90 SER A CA 1
ATOM 679 C C . SER A 1 90 ? 30.838 -8.434 -28.167 1.00 82.75 90 SER A C 1
ATOM 681 O O . SER A 1 90 ? 31.971 -8.598 -28.605 1.00 82.75 90 SER A O 1
ATOM 683 N N . SER A 1 91 ? 29.920 -9.403 -28.203 1.00 72.38 91 SER A N 1
ATOM 684 C CA . SER A 1 91 ? 30.168 -10.739 -28.775 1.00 72.38 91 SER A CA 1
ATOM 685 C C . SER A 1 91 ? 30.262 -10.762 -30.306 1.00 72.38 91 SER A C 1
ATOM 687 O O . SER A 1 91 ? 30.616 -11.789 -30.879 1.00 72.38 91 SER A O 1
ATOM 689 N N . LYS A 1 92 ? 29.948 -9.646 -30.976 1.00 63.19 92 LYS A N 1
ATOM 690 C CA . LYS A 1 92 ? 29.918 -9.519 -32.439 1.00 63.19 92 LYS A CA 1
ATOM 691 C C . LYS A 1 92 ? 31.032 -8.654 -33.014 1.00 63.19 92 LYS A C 1
ATOM 693 O O . LYS A 1 92 ? 30.984 -8.369 -34.204 1.00 63.19 92 LYS A O 1
ATOM 698 N N . ILE A 1 93 ? 32.026 -8.275 -32.208 1.00 60.25 93 ILE A N 1
ATOM 699 C CA . ILE A 1 93 ? 33.270 -7.682 -32.712 1.00 60.25 93 ILE A CA 1
ATOM 700 C C . ILE A 1 93 ? 33.979 -8.777 -33.526 1.00 60.25 93 ILE A C 1
ATOM 702 O O . ILE A 1 93 ? 34.422 -9.762 -32.929 1.00 60.25 93 ILE A O 1
ATOM 706 N N . PRO A 1 94 ? 34.055 -8.671 -34.867 1.00 57.56 94 PRO A N 1
ATOM 707 C CA . PRO A 1 94 ? 34.796 -9.636 -35.664 1.00 57.56 94 PRO A CA 1
ATOM 708 C C . PRO A 1 94 ? 36.255 -9.572 -35.219 1.00 57.56 94 PRO A C 1
ATOM 710 O O . PRO A 1 94 ? 36.848 -8.491 -35.210 1.00 57.56 94 PRO A O 1
ATOM 713 N N . GLN A 1 95 ? 36.831 -10.708 -34.820 1.00 59.50 95 GLN A N 1
ATOM 714 C CA . GLN A 1 95 ? 38.282 -10.765 -34.679 1.00 59.50 95 GLN A CA 1
ATOM 715 C C . GLN A 1 95 ? 38.892 -10.448 -36.050 1.00 59.50 95 GLN A C 1
ATOM 717 O O . GLN A 1 95 ? 38.353 -10.932 -37.054 1.00 59.50 95 GLN A O 1
ATOM 722 N N . PRO A 1 96 ? 39.954 -9.622 -36.119 1.00 51.84 96 PRO A N 1
ATOM 723 C CA . PRO A 1 96 ? 40.658 -9.393 -37.370 1.00 51.84 96 PRO A CA 1
ATOM 724 C C . PRO A 1 96 ? 40.971 -10.754 -37.987 1.00 51.84 96 PRO A C 1
ATOM 726 O O . PRO A 1 96 ? 41.506 -11.624 -37.297 1.00 51.84 96 PRO A O 1
ATOM 729 N N . LYS A 1 97 ? 40.584 -10.971 -39.249 1.00 51.38 97 LYS A N 1
ATOM 730 C CA . LYS A 1 97 ? 41.086 -12.125 -39.995 1.00 51.38 97 LYS A CA 1
ATOM 731 C C . LYS A 1 97 ? 42.603 -11.988 -39.972 1.00 51.38 97 LYS A C 1
ATOM 733 O O . LYS A 1 97 ? 43.123 -11.042 -40.554 1.00 51.38 97 LYS A O 1
ATOM 738 N N . GLU A 1 98 ? 43.285 -12.874 -39.255 1.00 44.16 98 GLU A N 1
ATOM 739 C CA . GLU A 1 98 ? 44.710 -13.073 -39.467 1.00 44.16 98 GLU A CA 1
ATOM 740 C C . GLU A 1 98 ? 44.868 -13.360 -40.960 1.00 44.16 98 GLU A C 1
ATOM 742 O O . GLU A 1 98 ? 44.280 -14.307 -41.489 1.00 44.16 98 GLU A O 1
ATOM 747 N N . GLU A 1 99 ? 45.561 -12.458 -41.651 1.00 47.62 99 GLU A N 1
ATOM 748 C CA . GLU A 1 99 ? 45.959 -12.595 -43.046 1.00 47.62 99 GLU A CA 1
ATOM 749 C C . GLU A 1 99 ? 46.969 -13.746 -43.135 1.00 47.62 99 GLU A C 1
ATOM 751 O O . GLU A 1 99 ? 48.176 -13.546 -43.239 1.00 47.62 99 GLU A O 1
ATOM 756 N N . ALA A 1 100 ? 46.480 -14.976 -43.016 1.00 44.72 100 ALA A N 1
ATOM 757 C CA . ALA A 1 100 ? 47.246 -16.176 -43.275 1.00 44.72 100 ALA A CA 1
ATOM 758 C C . ALA A 1 100 ? 46.982 -16.612 -44.721 1.00 44.72 100 ALA A C 1
ATOM 760 O O . ALA A 1 100 ? 45.974 -17.244 -45.025 1.00 44.72 100 ALA A O 1
ATOM 761 N N . GLU A 1 101 ? 47.935 -16.238 -45.575 1.00 50.59 101 GLU A N 1
ATOM 762 C CA . GLU A 1 101 ? 48.344 -16.950 -46.791 1.00 50.59 101 GLU A CA 1
ATOM 763 C C . GLU A 1 101 ? 47.315 -17.084 -47.929 1.00 50.59 101 GLU A C 1
ATOM 765 O O . GLU A 1 101 ? 46.738 -18.144 -48.152 1.00 50.59 101 GLU A O 1
ATOM 770 N N . GLU A 1 102 ? 47.212 -16.059 -48.780 1.00 46.69 102 GLU A N 1
ATOM 771 C CA . GLU A 1 102 ? 46.742 -16.237 -50.163 1.00 46.69 102 GLU A CA 1
ATOM 772 C C . GLU A 1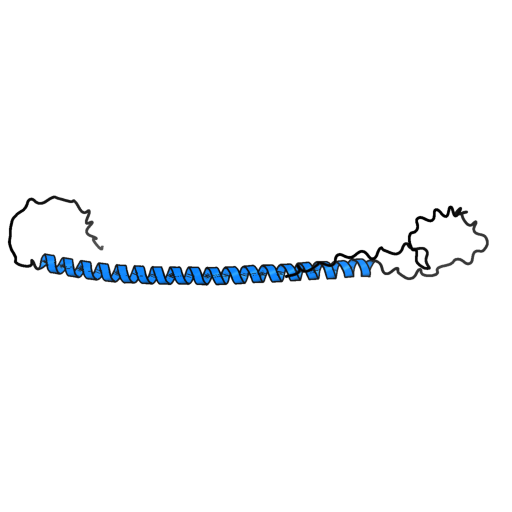 102 ? 47.654 -15.500 -51.155 1.00 46.69 102 GLU A C 1
ATOM 774 O O . GLU A 1 102 ? 47.274 -14.504 -51.761 1.00 46.69 102 GLU A O 1
ATOM 779 N N . ASP A 1 103 ? 48.868 -16.021 -51.354 1.00 46.56 103 ASP A N 1
ATOM 780 C CA . ASP A 1 103 ? 49.697 -15.694 -52.522 1.00 46.56 103 ASP A CA 1
ATOM 781 C C . ASP A 1 103 ? 49.947 -16.983 -53.322 1.00 46.56 103 ASP A C 1
ATOM 783 O O . ASP A 1 103 ? 51.041 -17.542 -53.371 1.00 46.56 103 ASP A O 1
ATOM 787 N N . ASN A 1 104 ? 48.866 -17.540 -53.879 1.00 52.75 104 ASN A N 1
ATOM 788 C CA . ASN A 1 104 ? 48.925 -18.722 -54.738 1.00 52.75 104 ASN A CA 1
ATOM 789 C C . ASN A 1 104 ? 48.135 -18.466 -56.038 1.00 52.75 104 ASN A C 1
ATOM 791 O O . ASN A 1 104 ? 46.929 -18.721 -56.104 1.00 52.75 104 ASN A O 1
ATOM 795 N N . PRO A 1 105 ? 48.782 -17.952 -57.102 1.00 53.69 105 PRO A N 1
ATOM 796 C CA . PRO A 1 105 ? 48.115 -17.479 -58.320 1.00 53.69 105 PRO A CA 1
ATOM 797 C C . PRO A 1 105 ? 47.530 -18.589 -59.217 1.00 53.69 105 PRO A C 1
ATOM 799 O O . PRO A 1 105 ? 47.089 -18.302 -60.329 1.00 53.69 105 PRO A O 1
ATOM 802 N N . PHE A 1 106 ? 47.508 -19.849 -58.764 1.00 50.38 106 PHE A N 1
ATOM 803 C CA . PHE A 1 106 ? 47.063 -20.999 -59.564 1.00 50.38 106 PHE A CA 1
ATOM 804 C C . PHE A 1 106 ? 45.907 -21.814 -58.954 1.00 50.38 106 PHE A C 1
ATOM 806 O O . PHE A 1 106 ? 45.539 -22.857 -59.496 1.00 50.38 106 PHE A O 1
ATOM 813 N N . ALA A 1 107 ? 45.288 -21.363 -57.859 1.00 47.91 107 ALA A N 1
ATOM 814 C CA . ALA A 1 107 ? 44.082 -22.017 -57.347 1.00 47.91 107 ALA A CA 1
ATOM 815 C C . ALA A 1 107 ? 42.858 -21.677 -58.232 1.00 47.91 107 ALA A C 1
ATOM 817 O O . ALA A 1 107 ? 42.623 -20.501 -58.532 1.00 47.91 107 ALA A O 1
ATOM 818 N N . PRO A 1 108 ? 42.050 -22.665 -58.668 1.00 44.88 108 PRO A N 1
ATOM 819 C CA . PRO A 1 108 ? 40.866 -22.397 -59.472 1.00 44.88 108 PRO A CA 1
ATOM 820 C C . PRO A 1 108 ? 39.824 -21.679 -58.609 1.00 44.88 108 PRO A C 1
ATOM 822 O O . PRO A 1 108 ? 39.266 -22.253 -57.676 1.00 44.88 108 PRO A O 1
ATOM 825 N N . LYS A 1 109 ? 39.550 -20.412 -58.930 1.00 47.56 109 LYS A N 1
ATOM 826 C CA . LYS A 1 109 ? 38.473 -19.639 -58.300 1.00 47.56 109 LYS A CA 1
ATOM 827 C C . LYS A 1 109 ? 37.131 -20.337 -58.574 1.00 47.56 109 LYS A C 1
ATOM 829 O O . LYS A 1 109 ? 36.810 -20.542 -59.751 1.00 47.56 109 LYS A O 1
ATOM 834 N N . PRO A 1 110 ? 36.317 -20.686 -57.559 1.00 41.50 110 PRO A N 1
ATOM 835 C CA . PRO A 1 110 ? 34.951 -21.115 -57.813 1.00 41.50 110 PRO A CA 1
ATOM 836 C C . PRO A 1 110 ? 34.194 -19.941 -58.444 1.00 41.50 110 PRO A C 1
ATOM 838 O O . PRO A 1 110 ? 34.176 -18.831 -57.910 1.00 41.50 110 PRO A O 1
ATOM 841 N N . LYS A 1 111 ? 33.601 -20.176 -59.619 1.00 43.44 111 LYS A N 1
ATOM 842 C CA . LYS A 1 111 ? 32.723 -19.221 -60.300 1.00 43.44 111 LYS A CA 1
ATOM 843 C C . LYS A 1 111 ? 31.495 -18.983 -59.421 1.00 43.44 111 LYS A C 1
ATOM 845 O O . LYS A 1 111 ? 30.563 -19.779 -59.438 1.00 43.44 111 LYS A O 1
ATOM 850 N N . GLN A 1 112 ? 31.493 -17.900 -58.653 1.00 44.41 112 GLN A N 1
ATOM 851 C CA . GLN A 1 112 ? 30.255 -17.326 -58.141 1.00 44.41 112 GLN A CA 1
ATOM 852 C C . GLN A 1 112 ? 29.665 -16.474 -59.262 1.00 44.41 112 GLN A C 1
ATOM 854 O O . GLN A 1 112 ? 30.100 -15.352 -59.519 1.00 44.41 112 GLN A O 1
ATOM 859 N N . GLU A 1 113 ? 28.713 -17.058 -59.985 1.00 40.41 113 GLU A N 1
ATOM 860 C CA . GLU A 1 113 ? 27.789 -16.320 -60.833 1.00 40.41 113 GLU A CA 1
ATOM 861 C C . GLU A 1 113 ? 27.066 -15.297 -59.949 1.00 40.41 113 GLU A C 1
ATOM 863 O O . GLU A 1 113 ? 26.244 -15.646 -59.104 1.00 40.41 113 GLU A O 1
ATOM 868 N N . LYS A 1 114 ? 27.414 -14.018 -60.107 1.00 44.09 114 LYS A N 1
ATOM 869 C CA . LYS A 1 114 ? 26.631 -12.909 -59.567 1.00 44.09 114 LYS A CA 1
ATOM 870 C C . LYS A 1 114 ? 25.300 -12.855 -60.318 1.00 44.09 114 LYS A C 1
ATOM 872 O O . LYS A 1 114 ? 25.177 -12.176 -61.332 1.00 44.09 114 LYS A O 1
ATOM 877 N N . GLN A 1 115 ? 24.302 -13.569 -59.812 1.00 40.09 115 GLN A N 1
ATOM 878 C CA . GLN A 1 115 ? 22.916 -13.143 -59.958 1.00 40.09 115 GLN A CA 1
ATOM 879 C C . GLN A 1 115 ? 22.705 -12.023 -58.937 1.00 40.09 115 GLN A C 1
ATOM 881 O O . GLN A 1 115 ? 22.524 -12.264 -57.746 1.00 40.09 115 GLN A O 1
ATOM 886 N N . GLU A 1 116 ? 22.823 -10.778 -59.393 1.00 47.81 116 GLU A N 1
ATOM 887 C CA . GLU A 1 116 ? 22.414 -9.609 -58.618 1.00 47.81 116 GLU A CA 1
ATOM 888 C C . GLU A 1 116 ? 20.878 -9.550 -58.604 1.00 47.81 116 GLU A C 1
ATOM 890 O O . GLU A 1 116 ? 20.256 -8.750 -59.298 1.00 47.81 116 GLU A O 1
ATOM 895 N N . GLU A 1 117 ? 20.244 -10.410 -57.802 1.00 47.19 117 GLU A N 1
ATOM 896 C CA . GLU A 1 117 ? 18.948 -10.066 -57.221 1.00 47.19 117 GLU A CA 1
ATOM 897 C C . GLU A 1 117 ? 19.213 -8.935 -56.221 1.00 47.19 117 GLU A C 1
ATOM 899 O O . GLU A 1 117 ? 19.683 -9.143 -55.101 1.00 47.19 117 GLU A O 1
ATOM 904 N N . HIS A 1 118 ? 18.998 -7.697 -56.667 1.00 47.59 118 HIS A N 1
ATOM 905 C CA . HIS A 1 118 ? 19.000 -6.528 -55.799 1.00 47.59 118 HIS A CA 1
ATOM 906 C C . HIS A 1 118 ? 17.766 -6.606 -54.887 1.00 47.59 118 HIS A C 1
ATOM 908 O O . HIS A 1 118 ? 16.712 -6.037 -55.171 1.00 47.59 118 HIS A O 1
ATOM 914 N N . ASP A 1 119 ? 17.919 -7.325 -53.775 1.00 62.31 119 ASP A N 1
ATOM 915 C CA . ASP A 1 119 ? 16.977 -7.390 -52.653 1.00 62.31 119 ASP A CA 1
ATOM 916 C C . ASP A 1 119 ? 16.746 -6.013 -51.988 1.00 62.31 119 ASP A C 1
ATOM 918 O O . ASP A 1 119 ? 15.815 -5.841 -51.203 1.00 62.31 119 ASP A O 1
ATOM 922 N N . GLY A 1 120 ? 17.551 -4.999 -52.333 1.00 63.56 120 GLY A N 1
ATOM 923 C CA . GLY A 1 120 ? 17.458 -3.641 -51.801 1.00 63.56 120 GLY A CA 1
ATOM 924 C C . GLY A 1 120 ? 18.005 -3.497 -50.382 1.00 63.56 120 GLY A C 1
ATOM 925 O O . GLY A 1 120 ? 17.824 -2.441 -49.769 1.00 63.56 120 GLY A O 1
ATOM 926 N N . LEU A 1 121 ? 18.681 -4.519 -49.843 1.00 67.50 121 LEU A N 1
ATOM 927 C CA . LEU A 1 121 ? 19.268 -4.450 -48.511 1.00 67.50 121 LEU A CA 1
ATOM 928 C C . LEU A 1 121 ? 20.648 -3.781 -48.556 1.00 67.50 121 LEU A C 1
ATOM 930 O O . LEU A 1 121 ? 21.533 -4.140 -49.332 1.00 67.50 121 LEU A O 1
ATOM 934 N N . ARG A 1 122 ? 20.849 -2.799 -47.670 1.00 72.19 122 ARG A N 1
ATOM 935 C CA . ARG A 1 122 ? 22.126 -2.087 -47.520 1.00 72.19 122 ARG A CA 1
ATOM 936 C C . ARG A 1 122 ? 23.198 -3.046 -46.997 1.00 72.19 122 ARG A C 1
ATOM 938 O O . ARG A 1 122 ? 22.984 -3.679 -45.968 1.00 72.19 122 ARG A O 1
ATOM 945 N N . ARG A 1 123 ? 24.344 -3.130 -47.678 1.00 75.88 123 ARG A N 1
ATOM 946 C CA . ARG A 1 123 ? 25.530 -3.902 -47.264 1.00 75.88 123 ARG A CA 1
ATOM 947 C C . ARG A 1 123 ? 26.696 -2.955 -46.970 1.00 75.88 123 ARG A C 1
ATOM 949 O O . ARG A 1 123 ? 26.755 -1.879 -47.563 1.00 75.88 123 ARG A O 1
ATOM 956 N N . ASP A 1 124 ? 27.568 -3.317 -46.036 1.00 75.38 124 ASP A N 1
ATOM 957 C CA . ASP A 1 124 ? 28.799 -2.577 -45.738 1.00 75.38 124 ASP A CA 1
ATOM 958 C C . ASP A 1 124 ? 29.902 -2.837 -46.784 1.00 75.38 124 ASP A C 1
ATOM 960 O O . ASP A 1 124 ? 29.714 -3.593 -47.741 1.00 75.38 124 ASP A O 1
ATOM 964 N N . GLU A 1 125 ? 31.060 -2.192 -46.619 1.00 73.56 125 GLU A N 1
ATOM 965 C CA . GLU A 1 125 ? 32.230 -2.338 -47.503 1.00 73.56 125 GLU A CA 1
ATOM 966 C C . GLU A 1 125 ? 32.781 -3.775 -47.576 1.00 73.56 125 GLU A C 1
ATOM 968 O O . GLU A 1 125 ? 33.424 -4.142 -48.558 1.00 73.56 125 GLU A O 1
ATOM 973 N N . ASN A 1 126 ? 32.446 -4.613 -46.590 1.00 76.12 126 ASN A N 1
ATOM 974 C CA . ASN A 1 126 ? 32.805 -6.028 -46.518 1.00 76.12 126 ASN A CA 1
ATOM 975 C C . ASN A 1 126 ? 31.701 -6.951 -47.073 1.00 76.12 126 ASN A C 1
ATOM 977 O O . ASN A 1 126 ? 31.813 -8.175 -46.988 1.00 76.12 126 ASN A O 1
ATOM 981 N N . GLY A 1 127 ? 30.626 -6.388 -47.638 1.00 73.00 127 GLY A N 1
ATOM 982 C CA . GLY A 1 127 ? 29.490 -7.128 -48.189 1.00 73.00 127 GLY A CA 1
ATOM 983 C C . GLY A 1 127 ? 28.513 -7.673 -47.139 1.00 73.00 127 GLY A C 1
ATOM 984 O O . GLY A 1 127 ? 27.601 -8.421 -47.496 1.00 73.00 127 GLY A O 1
ATOM 985 N N . VAL A 1 128 ? 28.664 -7.304 -45.865 1.00 78.38 128 VAL A N 1
ATOM 986 C CA . VAL A 1 128 ? 27.795 -7.736 -44.763 1.00 78.38 128 VAL A CA 1
ATOM 987 C C . VAL A 1 128 ? 26.525 -6.892 -44.747 1.00 78.38 128 VAL A C 1
ATOM 989 O O . VAL A 1 128 ? 26.571 -5.667 -44.829 1.00 78.38 128 VAL A O 1
ATOM 992 N N . LEU A 1 129 ? 25.364 -7.542 -44.631 1.00 78.00 129 LEU A N 1
ATOM 993 C CA . LEU A 1 129 ? 24.070 -6.864 -44.523 1.00 78.00 129 LEU A CA 1
ATOM 994 C C . LEU A 1 129 ? 24.034 -5.965 -43.279 1.00 78.00 129 LEU A C 1
ATOM 996 O O . LEU A 1 129 ? 24.223 -6.432 -42.154 1.00 78.00 129 LEU A O 1
ATOM 1000 N N . MET A 1 130 ? 23.757 -4.679 -43.484 1.00 75.88 130 MET A N 1
ATOM 1001 C CA . MET A 1 130 ? 23.619 -3.721 -42.397 1.00 75.88 130 MET A CA 1
ATOM 1002 C C . MET A 1 130 ? 22.352 -4.028 -41.591 1.00 75.88 130 MET A C 1
ATOM 1004 O O . MET A 1 130 ? 21.282 -4.241 -42.174 1.00 75.88 130 MET A O 1
ATOM 1008 N N . PRO A 1 131 ? 22.427 -4.015 -40.250 1.00 81.12 131 PRO A N 1
ATOM 1009 C CA . PRO A 1 131 ? 21.249 -4.194 -39.419 1.00 81.12 131 PRO A CA 1
ATOM 1010 C C . PRO A 1 131 ? 20.270 -3.025 -39.599 1.00 81.12 131 PRO A C 1
ATOM 1012 O O . PRO A 1 131 ? 20.657 -1.874 -39.808 1.00 81.12 131 PRO A O 1
ATOM 1015 N N . GLN A 1 132 ? 18.976 -3.321 -39.493 1.00 80.50 132 GLN A N 1
ATOM 1016 C CA . GLN A 1 132 ? 17.917 -2.319 -39.571 1.00 80.50 132 GLN A CA 1
ATOM 1017 C C . GLN A 1 132 ? 17.883 -1.459 -38.293 1.00 80.50 132 GLN A C 1
ATOM 1019 O O . GLN A 1 132 ? 18.079 -1.969 -37.193 1.00 80.50 132 GLN A O 1
ATOM 1024 N N . THR A 1 133 ? 17.607 -0.158 -38.420 1.00 86.00 133 THR A N 1
ATOM 1025 C CA . THR A 1 133 ? 17.699 0.826 -37.317 1.00 86.00 133 THR A CA 1
ATOM 1026 C C . THR A 1 133 ? 16.400 1.015 -36.524 1.00 86.00 133 THR A C 1
ATOM 1028 O O . THR A 1 133 ? 16.243 1.992 -35.793 1.00 86.00 133 THR A O 1
ATOM 1031 N N . LEU A 1 134 ? 15.440 0.099 -36.669 1.00 89.06 134 LEU A N 1
ATOM 1032 C CA . LEU A 1 134 ? 14.145 0.182 -35.996 1.00 89.06 134 LEU A CA 1
ATOM 1033 C C . LEU A 1 134 ? 14.306 -0.005 -34.482 1.00 89.06 134 LEU A C 1
ATOM 1035 O O . LEU A 1 134 ? 14.748 -1.053 -34.015 1.00 89.06 134 LEU A O 1
ATOM 1039 N N . VAL A 1 135 ? 13.884 1.001 -33.715 1.00 90.56 135 VAL A N 1
ATOM 1040 C CA . VAL A 1 135 ? 13.901 0.997 -32.246 1.00 90.56 135 VAL A CA 1
ATOM 1041 C C . VAL A 1 135 ? 12.536 1.396 -31.688 1.00 90.56 135 VAL A C 1
ATOM 1043 O O . VAL A 1 135 ? 11.790 2.149 -32.312 1.00 90.56 135 VAL A O 1
ATOM 1046 N N . ARG A 1 136 ? 12.189 0.886 -30.500 1.00 91.44 1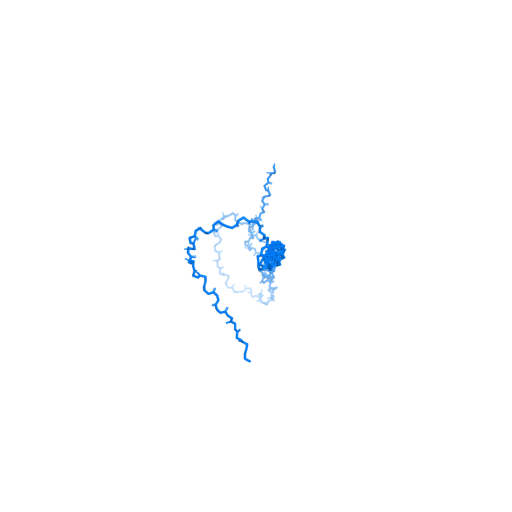36 ARG A N 1
ATOM 1047 C CA . ARG A 1 136 ? 10.951 1.254 -29.797 1.00 91.44 136 ARG A CA 1
ATOM 1048 C C . ARG A 1 136 ? 11.210 2.465 -28.906 1.00 91.44 136 ARG A C 1
ATOM 1050 O O . ARG A 1 136 ? 11.970 2.358 -27.949 1.00 91.44 136 ARG A O 1
ATOM 1057 N N . ILE A 1 137 ? 10.546 3.580 -29.194 1.00 91.19 137 ILE A N 1
ATOM 1058 C CA . ILE A 1 137 ? 10.548 4.777 -28.349 1.00 91.19 137 ILE A CA 1
ATOM 1059 C C . ILE A 1 137 ? 9.133 4.936 -27.782 1.00 91.19 137 ILE A C 1
ATOM 1061 O O . ILE A 1 137 ? 8.197 5.123 -28.563 1.00 91.19 137 ILE A O 1
ATOM 1065 N N . PRO A 1 138 ? 8.941 4.815 -26.457 1.00 88.56 138 PRO A N 1
ATOM 1066 C CA . PRO A 1 138 ? 7.644 5.063 -25.842 1.00 88.56 138 PRO A CA 1
ATOM 1067 C C . PRO A 1 138 ? 7.206 6.512 -26.075 1.00 88.56 138 PRO A C 1
ATOM 1069 O O . PRO A 1 138 ? 7.989 7.439 -25.870 1.00 88.56 138 PRO A O 1
ATOM 1072 N N . VAL A 1 139 ? 5.949 6.712 -26.469 1.00 89.56 139 VAL A N 1
ATOM 1073 C CA . VAL A 1 139 ? 5.318 8.037 -26.480 1.00 89.56 139 VAL A CA 1
ATOM 1074 C C . VAL A 1 139 ? 4.672 8.278 -25.119 1.00 89.56 139 VAL A C 1
ATOM 1076 O O . VAL A 1 139 ? 3.913 7.439 -24.634 1.00 89.56 139 VAL A O 1
ATOM 1079 N N . LEU A 1 140 ? 4.994 9.399 -24.474 1.00 78.69 140 LEU A N 1
ATOM 1080 C CA . LEU A 1 140 ? 4.293 9.804 -23.256 1.00 78.69 140 LEU A CA 1
ATOM 1081 C C . LEU A 1 140 ? 2.870 10.250 -23.633 1.00 78.69 140 LEU A C 1
ATOM 1083 O O . LEU A 1 140 ? 2.714 10.933 -24.651 1.00 78.69 140 LEU A O 1
ATOM 1087 N N . PRO A 1 141 ? 1.833 9.883 -22.857 1.00 76.56 141 PRO A N 1
ATOM 1088 C CA . PRO A 1 141 ? 0.484 10.378 -23.103 1.00 76.56 141 PRO A CA 1
ATOM 1089 C C . PRO A 1 141 ? 0.484 11.913 -23.021 1.00 76.56 141 PRO A C 1
ATOM 1091 O O . PRO A 1 141 ? 0.938 12.485 -22.030 1.00 76.56 141 PRO A O 1
ATOM 1094 N N . GLN A 1 142 ? 0.015 12.574 -24.085 1.00 67.62 142 GLN A N 1
ATOM 1095 C CA . GLN A 1 142 ? -0.228 14.019 -24.092 1.00 67.62 142 GLN A CA 1
ATOM 1096 C C . GLN A 1 142 ? -1.330 14.306 -23.063 1.00 67.62 142 GLN A C 1
ATOM 1098 O O . GLN A 1 142 ? -2.368 13.642 -23.079 1.00 67.62 142 GLN A O 1
ATOM 1103 N N . LYS A 1 143 ? -1.044 15.222 -22.138 1.00 53.41 143 LYS A N 1
ATOM 1104 C CA . LYS A 1 143 ? -1.932 15.617 -21.040 1.00 53.41 143 LYS A CA 1
ATOM 1105 C C . LYS A 1 143 ? -3.193 16.314 -21.544 1.00 53.41 143 LYS A C 1
ATOM 1107 O O . LYS A 1 143 ? -3.076 17.084 -22.521 1.00 53.41 143 LYS A O 1
#